Protein AF-A0A6P3C8M1-F1 (afdb_monomer)

Solvent-accessible surface area (backbone atoms only — not comparable to full-atom values): 4568 Å² total; per-residue (Å²): 140,61,71,45,80,48,76,45,80,47,60,82,64,35,72,74,43,76,71,34,35,36,40,74,44,43,86,67,45,80,40,70,35,98,85,61,54,51,78,47,79,51,64,82,83,78,42,36,33,31,34,35,24,36,68,60,63,91,90,67,80,60,79,30,30,42,33,34,39,18,41,79,52,94,59,26,70,79

Foldseek 3Di:
DDKDKDKDFDAAQDFFAWQFAAPQKDFDDWDDFPPDWDWDWDDPVRRTITIDTYDDPPPDDDRTMTIMMHDPDPRHRD

Organism: Burkholderia lata (strain ATCC 17760 / DSM 23089 / LMG 22485 / NCIMB 9086 / R18194 / 383) (NCBI:txid482957)

Secondary structure (DSSP, 8-state):
--EEEEEEE--TTEEEEEEEEBTTEEEEEEE--TT--EEEEEE-SSSEEEEEEE---TT-----EEEEEEESSTTB--

pLDDT: mean 83.71, std 9.43, range [57.09, 93.31]

Structure (mmCIF, N/CA/C/O backbone):
data_AF-A0A6P3C8M1-F1
#
_entry.id   AF-A0A6P3C8M1-F1
#
loop_
_atom_site.group_PDB
_atom_site.id
_atom_site.type_symbol
_atom_site.label_atom_id
_atom_site.label_alt_id
_atom_site.label_comp_id
_atom_site.label_asym_id
_atom_site.label_entity_id
_atom_site.label_seq_id
_atom_site.pdbx_PDB_ins_code
_atom_site.Cartn_x
_atom_site.Cartn_y
_atom_site.Cartn_z
_atom_site.occupancy
_atom_site.B_iso_or_equiv
_atom_site.auth_seq_id
_atom_site.auth_comp_id
_atom_site.auth_asym_id
_atom_site.auth_atom_id
_atom_site.pdbx_PDB_model_num
ATOM 1 N N . MET A 1 1 ? -23.014 7.194 12.449 1.00 67.62 1 MET A N 1
ATOM 2 C CA . 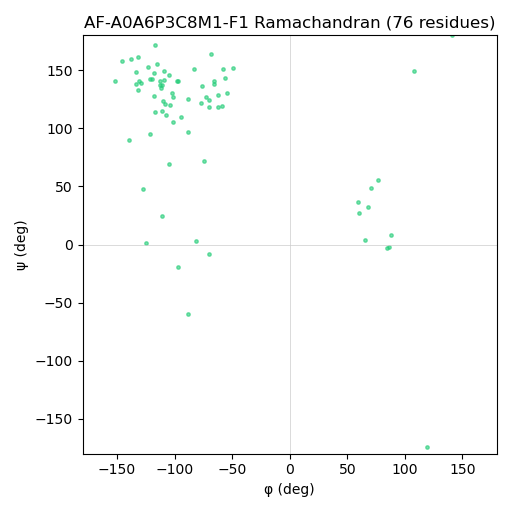MET A 1 1 ? -21.714 6.501 12.314 1.00 67.62 1 MET A CA 1
ATOM 3 C C . MET A 1 1 ? -20.752 7.463 11.647 1.00 67.62 1 MET A C 1
ATOM 5 O O . MET A 1 1 ? -21.166 8.115 10.697 1.00 67.62 1 MET A O 1
ATOM 9 N N . ALA A 1 2 ? -19.548 7.621 12.193 1.00 86.94 2 ALA A N 1
ATOM 10 C CA . ALA A 1 2 ? -18.536 8.539 11.673 1.00 86.94 2 ALA A CA 1
ATOM 11 C C . ALA A 1 2 ? -17.437 7.748 10.951 1.00 86.94 2 ALA A C 1
ATOM 13 O O . ALA A 1 2 ? -17.123 6.627 11.357 1.00 86.94 2 ALA A O 1
ATOM 14 N N . PHE A 1 3 ? -16.881 8.343 9.901 1.00 88.56 3 PHE A N 1
ATOM 15 C CA . PHE A 1 3 ? -15.818 7.766 9.085 1.00 88.56 3 PHE A CA 1
ATOM 16 C C . PHE A 1 3 ? -14.617 8.709 9.065 1.00 88.56 3 PHE A C 1
ATOM 18 O O . PHE A 1 3 ? -14.783 9.926 9.189 1.00 88.56 3 PHE A O 1
ATOM 25 N N . SER A 1 4 ? -13.433 8.144 8.877 1.00 89.81 4 SER A N 1
ATOM 26 C CA . SER A 1 4 ? -12.192 8.856 8.604 1.00 89.81 4 SER A CA 1
ATOM 27 C C . SER A 1 4 ? -11.683 8.498 7.212 1.00 89.81 4 SER A C 1
ATOM 29 O O . SER A 1 4 ? -12.004 7.445 6.653 1.00 89.81 4 SER A O 1
ATOM 31 N N . VAL A 1 5 ? -10.899 9.410 6.645 1.00 90.25 5 VAL A N 1
ATOM 32 C CA . VAL A 1 5 ? -10.154 9.181 5.411 1.00 90.25 5 VAL A CA 1
ATOM 33 C C . VAL A 1 5 ? -8.683 9.120 5.785 1.00 90.25 5 VAL A C 1
ATOM 35 O O . VAL A 1 5 ? -8.164 10.071 6.372 1.00 90.25 5 VAL A O 1
ATOM 38 N N . SER A 1 6 ? -8.031 8.019 5.435 1.00 88.75 6 SER A N 1
ATOM 39 C CA . SER A 1 6 ? -6.594 7.825 5.605 1.00 88.75 6 SER A CA 1
ATOM 40 C C . SER A 1 6 ? -5.929 7.778 4.238 1.00 88.75 6 SER A C 1
ATOM 42 O O . SER A 1 6 ? -6.412 7.104 3.325 1.00 88.75 6 SER A O 1
ATOM 44 N N . THR A 1 7 ? -4.817 8.495 4.101 1.00 89.44 7 THR A N 1
ATOM 45 C CA . THR A 1 7 ? -4.039 8.546 2.862 1.00 89.44 7 THR A CA 1
ATOM 46 C C . THR A 1 7 ? -2.648 7.993 3.115 1.00 89.44 7 THR A C 1
ATOM 48 O O . THR A 1 7 ? -1.952 8.459 4.015 1.00 89.44 7 THR A O 1
ATOM 51 N N . TYR A 1 8 ? -2.234 7.036 2.292 1.00 88.62 8 TYR A N 1
ATOM 52 C CA . TYR A 1 8 ? -0.946 6.365 2.399 1.00 88.62 8 TYR A CA 1
ATOM 53 C C . TYR A 1 8 ? -0.116 6.648 1.144 1.00 88.62 8 TYR A C 1
ATOM 55 O O . TYR A 1 8 ? -0.509 6.215 0.056 1.00 88.62 8 TYR A O 1
ATOM 63 N N . PRO A 1 9 ? 1.007 7.377 1.256 1.00 88.81 9 PRO A N 1
ATOM 64 C CA . PRO A 1 9 ? 1.934 7.535 0.145 1.00 88.81 9 PRO A CA 1
ATOM 65 C C . PRO A 1 9 ? 2.688 6.221 -0.074 1.00 88.81 9 PRO A C 1
ATOM 67 O O . PRO A 1 9 ? 3.281 5.687 0.862 1.00 88.81 9 PRO A O 1
ATOM 70 N N . VAL A 1 10 ? 2.685 5.704 -1.303 1.00 87.62 10 VAL A N 1
ATOM 71 C CA . VAL A 1 10 ? 3.393 4.461 -1.653 1.00 87.62 10 VAL A CA 1
ATOM 72 C C . VAL A 1 10 ? 4.402 4.747 -2.751 1.00 87.62 10 VAL A C 1
ATOM 74 O O . VAL A 1 10 ? 4.015 4.722 -3.917 1.00 87.62 10 VAL A O 1
ATOM 77 N N . PRO A 1 11 ? 5.681 5.004 -2.428 1.00 86.25 11 PRO A N 1
ATOM 78 C CA . PRO A 1 11 ? 6.674 5.460 -3.396 1.00 86.25 11 PRO A CA 1
ATOM 79 C C . PRO A 1 11 ? 6.721 4.615 -4.673 1.00 86.25 11 PRO A C 1
ATOM 81 O O . PRO A 1 11 ? 6.413 3.420 -4.670 1.00 86.25 11 PRO A O 1
ATOM 84 N N . VAL A 1 12 ? 7.116 5.234 -5.782 1.00 85.06 12 VAL A N 1
ATOM 85 C CA . VAL A 1 12 ? 7.319 4.521 -7.048 1.00 85.06 12 VAL A CA 1
ATOM 86 C C . VAL A 1 12 ? 8.319 3.375 -6.875 1.00 85.06 12 VAL A C 1
ATOM 88 O O . VAL A 1 12 ? 9.287 3.495 -6.126 1.00 85.06 12 VAL A O 1
ATOM 91 N N . ASN A 1 13 ? 8.078 2.262 -7.568 1.00 85.25 13 ASN A N 1
ATOM 92 C CA . ASN A 1 13 ? 8.895 1.044 -7.510 1.00 85.25 13 ASN A CA 1
ATOM 93 C C . ASN A 1 13 ? 9.004 0.416 -6.105 1.00 85.25 13 ASN A C 1
ATOM 95 O O . ASN A 1 13 ? 10.034 -0.151 -5.744 1.00 85.25 13 ASN A O 1
ATOM 99 N N . THR A 1 14 ? 7.919 0.472 -5.332 1.00 87.56 14 THR A N 1
ATOM 100 C CA . THR A 1 14 ? 7.804 -0.178 -4.020 1.00 87.56 14 THR A CA 1
ATOM 101 C C . THR A 1 14 ? 7.101 -1.529 -4.136 1.00 87.56 14 THR A C 1
ATOM 103 O O . THR A 1 14 ? 6.124 -1.669 -4.870 1.00 87.56 14 THR A O 1
ATOM 106 N N . VAL A 1 15 ? 7.559 -2.529 -3.382 1.00 90.88 15 VAL A N 1
ATOM 107 C CA . VAL A 1 15 ? 6.929 -3.855 -3.293 1.00 90.88 15 VAL A CA 1
ATOM 108 C C . VAL A 1 15 ? 6.787 -4.235 -1.825 1.00 90.88 15 VAL A C 1
ATOM 110 O O . VAL A 1 15 ? 7.739 -4.098 -1.060 1.00 90.88 15 VAL A O 1
ATOM 113 N N . GLY A 1 16 ? 5.609 -4.719 -1.438 1.00 92.50 16 GLY A N 1
ATOM 114 C CA . GLY A 1 16 ? 5.346 -5.241 -0.101 1.00 92.50 16 GLY A CA 1
ATOM 115 C C . GLY A 1 16 ? 5.365 -4.181 0.999 1.00 92.50 16 GLY A C 1
ATOM 116 O O . GLY A 1 16 ? 5.756 -4.483 2.124 1.00 92.50 16 GLY A O 1
ATOM 117 N N . MET A 1 17 ? 4.968 -2.942 0.699 1.00 92.19 17 MET A N 1
ATOM 118 C CA . MET A 1 17 ? 4.863 -1.907 1.727 1.00 92.19 17 MET A CA 1
ATOM 119 C C . MET A 1 17 ? 3.691 -2.213 2.648 1.00 92.19 17 MET A C 1
ATOM 121 O O . MET A 1 17 ? 2.542 -2.223 2.214 1.00 92.19 17 MET A O 1
ATOM 125 N N . TYR A 1 18 ? 3.984 -2.424 3.926 1.00 92.75 18 TYR A N 1
ATOM 126 C CA . TYR A 1 18 ? 2.961 -2.554 4.952 1.00 92.75 18 TYR A CA 1
ATOM 127 C C . TYR A 1 18 ? 2.291 -1.199 5.199 1.00 92.75 18 TYR A C 1
ATOM 129 O O . TYR A 1 18 ? 2.969 -0.213 5.492 1.00 92.75 18 TYR A O 1
ATOM 137 N N . LEU A 1 19 ? 0.966 -1.156 5.070 1.00 89.38 19 LEU A N 1
ATOM 138 C CA . LEU A 1 19 ? 0.175 0.059 5.270 1.00 89.38 19 LEU A CA 1
ATOM 139 C C . LEU A 1 19 ? -0.434 0.152 6.664 1.00 89.38 19 LEU A C 1
ATOM 141 O O . LEU A 1 19 ? -0.834 1.243 7.058 1.00 89.38 19 LEU A O 1
ATOM 145 N N . GLY A 1 20 ? -0.544 -0.973 7.377 1.00 91.12 20 GLY A N 1
ATOM 146 C CA . GLY A 1 20 ? -1.214 -1.016 8.670 1.00 91.12 20 GLY A CA 1
ATOM 147 C C . GLY A 1 20 ? -2.423 -1.942 8.734 1.00 91.12 20 GLY A C 1
ATOM 148 O O . GLY A 1 20 ? -2.761 -2.644 7.771 1.00 91.12 20 GLY A O 1
ATOM 149 N N . VAL A 1 21 ? -3.113 -1.898 9.872 1.00 91.12 21 VAL A N 1
ATOM 150 C CA . VAL A 1 21 ? -4.341 -2.669 10.114 1.00 91.12 21 VAL A CA 1
ATOM 151 C C . VAL A 1 21 ? -5.546 -1.859 9.644 1.00 91.12 21 VAL A C 1
ATOM 153 O O . VAL A 1 21 ? -5.771 -0.727 10.072 1.00 91.12 21 VAL A O 1
ATOM 156 N N . HIS A 1 22 ? -6.347 -2.454 8.768 1.00 90.56 22 HIS A N 1
ATOM 157 C CA . HIS A 1 22 ? -7.459 -1.804 8.077 1.00 90.56 22 HIS A CA 1
ATOM 158 C C . HIS A 1 22 ? -8.761 -2.597 8.249 1.00 90.56 22 HIS A C 1
ATOM 160 O O . HIS A 1 22 ? -9.490 -2.866 7.290 1.00 90.56 22 HIS A O 1
ATOM 166 N N . ALA A 1 23 ? -9.070 -2.990 9.488 1.00 86.88 23 ALA A N 1
ATOM 167 C CA . ALA A 1 23 ? -10.364 -3.590 9.786 1.00 86.88 23 ALA A CA 1
ATOM 168 C C . ALA A 1 23 ? -11.468 -2.544 9.573 1.00 86.88 23 ALA A C 1
ATOM 170 O O . ALA A 1 23 ? -11.318 -1.392 9.965 1.00 86.88 23 ALA A O 1
ATOM 171 N N . TYR A 1 24 ? -12.593 -2.931 8.966 1.00 89.81 24 TYR A N 1
ATOM 172 C CA . TYR A 1 24 ? -13.715 -2.011 8.704 1.00 89.81 24 TYR A CA 1
ATOM 173 C C . TYR A 1 24 ? -13.359 -0.811 7.807 1.00 89.81 24 TYR A C 1
ATOM 175 O O . TYR A 1 24 ? -13.992 0.247 7.889 1.00 89.81 24 TYR A O 1
ATOM 183 N N . CYS A 1 25 ? -12.357 -0.986 6.946 1.00 90.94 25 CYS A N 1
ATOM 184 C CA . CYS A 1 25 ? -11.970 -0.020 5.933 1.00 90.94 25 CYS A CA 1
ATOM 185 C C . CYS A 1 25 ? -12.340 -0.518 4.535 1.00 90.94 25 CYS A C 1
ATOM 187 O O . CYS A 1 25 ? -12.326 -1.714 4.247 1.00 90.94 25 CYS A O 1
ATOM 189 N N . SER A 1 26 ? -12.633 0.423 3.648 1.00 90.25 26 SER A N 1
ATOM 190 C CA . SER A 1 26 ? -12.817 0.181 2.221 1.00 90.25 26 SER A CA 1
ATOM 191 C C . SER A 1 26 ? -11.834 1.020 1.422 1.00 90.25 26 SER A C 1
ATOM 193 O O . SER A 1 26 ? -11.586 2.182 1.761 1.00 90.25 26 SER A O 1
ATOM 195 N N . LEU A 1 27 ? -11.319 0.448 0.336 1.00 89.50 27 LEU A N 1
ATOM 196 C CA . LEU A 1 27 ? -10.563 1.184 -0.671 1.00 89.50 27 LEU A CA 1
ATOM 197 C C . LEU A 1 27 ? -11.442 2.302 -1.238 1.00 89.50 27 LEU A C 1
ATOM 199 O O . LEU A 1 27 ? -12.509 2.039 -1.788 1.00 89.50 27 LEU A O 1
ATOM 203 N N . GLY A 1 28 ? -10.995 3.544 -1.074 1.00 88.12 28 GLY A N 1
ATOM 204 C CA . GLY A 1 28 ? -11.645 4.718 -1.640 1.00 88.12 28 GLY A CA 1
ATOM 205 C C . GLY A 1 28 ? -11.131 4.997 -3.046 1.00 88.12 28 GLY A C 1
ATOM 206 O O . GLY A 1 28 ? -11.895 4.991 -4.007 1.00 88.12 28 GLY A O 1
ATOM 207 N N . GLN A 1 29 ? -9.824 5.230 -3.173 1.00 86.06 29 GLN A N 1
ATOM 208 C CA . GLN A 1 29 ? -9.200 5.545 -4.455 1.00 86.06 29 GLN A CA 1
ATOM 209 C C . GLN A 1 29 ? -7.739 5.092 -4.494 1.00 86.06 29 GLN A C 1
ATOM 211 O O . GLN A 1 29 ? -6.994 5.28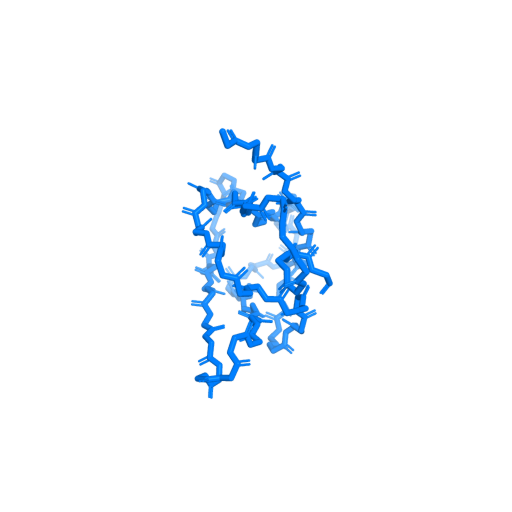9 -3.536 1.00 86.06 29 GLN A O 1
ATOM 216 N N . LEU A 1 30 ? -7.321 4.565 -5.646 1.00 84.88 30 LEU A N 1
ATOM 217 C CA . LEU A 1 30 ? -5.914 4.443 -6.018 1.00 84.88 30 LEU A CA 1
ATOM 218 C C . LEU A 1 30 ? -5.541 5.673 -6.848 1.00 84.88 30 LEU A C 1
ATOM 220 O O . LEU A 1 30 ? -6.035 5.866 -7.962 1.00 84.88 30 LEU A O 1
ATOM 224 N N . ARG A 1 31 ? -4.722 6.557 -6.286 1.00 78.56 31 ARG A N 1
ATOM 225 C CA . ARG A 1 31 ? -4.154 7.696 -7.005 1.00 78.56 31 ARG A CA 1
ATOM 226 C C . ARG A 1 31 ? -2.863 7.224 -7.649 1.00 78.56 31 ARG A C 1
ATOM 228 O O . ARG A 1 31 ? -1.823 7.166 -7.004 1.00 78.56 31 ARG A O 1
ATOM 235 N N . GLY A 1 32 ? -2.947 6.849 -8.920 1.00 71.56 32 GLY A N 1
ATOM 236 C CA . GLY A 1 32 ? -1.781 6.678 -9.782 1.00 71.56 32 GLY A CA 1
ATOM 237 C C . GLY A 1 32 ? -1.339 8.020 -10.366 1.00 71.56 32 GLY A C 1
ATOM 238 O O . GLY A 1 32 ? -2.153 8.924 -10.558 1.00 71.56 32 GLY A O 1
ATOM 239 N N . GLY A 1 33 ? -0.047 8.153 -10.652 1.00 65.25 33 GLY A N 1
ATOM 240 C CA . GLY A 1 33 ? 0.462 9.261 -11.458 1.00 65.25 33 GLY A CA 1
ATOM 241 C C . GLY A 1 33 ? 0.014 9.173 -12.923 1.00 65.25 33 GLY A C 1
ATOM 242 O O . GLY A 1 33 ? -0.417 8.116 -13.382 1.00 65.25 33 GLY A O 1
ATOM 243 N N . PRO A 1 34 ? 0.129 10.272 -13.685 1.00 57.09 34 PRO A N 1
ATOM 244 C CA . PRO A 1 34 ? -0.431 10.383 -15.034 1.00 57.09 34 PRO A CA 1
ATOM 245 C C . PRO A 1 34 ? 0.258 9.522 -16.110 1.00 57.09 34 PRO A C 1
ATOM 247 O O . PRO A 1 34 ? -0.211 9.507 -17.245 1.00 57.09 34 PRO A O 1
ATOM 250 N N . GLN A 1 35 ? 1.387 8.868 -15.812 1.00 59.56 35 GLN A N 1
ATOM 251 C CA . GLN A 1 35 ? 2.362 8.444 -16.834 1.00 59.56 35 GLN A CA 1
ATOM 252 C C . GLN A 1 35 ? 2.717 6.947 -16.846 1.00 59.56 35 GLN A C 1
ATOM 254 O O . GLN A 1 35 ? 3.494 6.526 -17.706 1.00 59.56 35 GLN A O 1
ATOM 259 N N . GLY A 1 36 ? 2.113 6.135 -15.97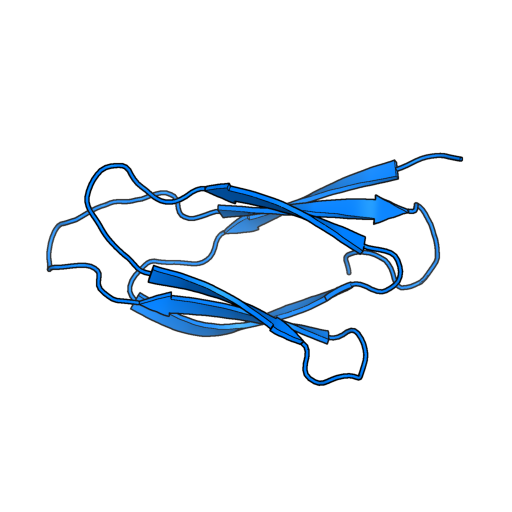8 1.00 65.62 36 GLY A N 1
ATOM 260 C CA . GLY A 1 36 ? 2.353 4.691 -15.929 1.00 65.62 36 GLY A CA 1
ATOM 261 C C . GLY A 1 36 ? 2.396 4.155 -14.503 1.00 65.62 36 GLY A C 1
ATOM 262 O O . GLY A 1 36 ? 2.208 4.910 -13.557 1.00 65.62 36 GLY A O 1
ATOM 263 N N . GLY A 1 37 ? 2.608 2.846 -14.370 1.00 75.06 37 GLY A N 1
ATOM 264 C CA . GLY A 1 37 ? 2.687 2.145 -13.089 1.00 75.06 37 GLY A CA 1
ATOM 265 C C . GLY A 1 37 ? 1.480 1.256 -12.791 1.00 75.06 37 GLY A C 1
ATOM 266 O O . GLY A 1 37 ? 0.351 1.533 -13.194 1.00 75.06 37 GLY A O 1
ATOM 267 N N . PHE A 1 38 ? 1.732 0.174 -12.060 1.00 83.25 38 PHE A N 1
ATOM 268 C CA . PHE A 1 38 ? 0.722 -0.715 -11.503 1.00 83.25 38 PHE A CA 1
ATOM 269 C C . PHE A 1 38 ? 0.713 -0.557 -9.988 1.00 83.25 38 PHE A C 1
ATOM 271 O O . PHE A 1 38 ? 1.693 -0.879 -9.312 1.00 83.25 38 PHE A O 1
ATOM 278 N N . GLN A 1 39 ? -0.410 -0.057 -9.478 1.00 85.06 39 GLN A N 1
ATOM 279 C CA . GLN A 1 39 ? -0.694 0.019 -8.053 1.00 85.06 39 GLN A CA 1
ATOM 280 C C . GLN A 1 39 ? -1.658 -1.096 -7.670 1.00 85.06 39 GLN A C 1
ATOM 282 O O . GLN A 1 39 ? -2.702 -1.270 -8.298 1.00 85.06 39 GLN A O 1
ATOM 287 N N . GLU A 1 40 ? -1.309 -1.823 -6.622 1.00 87.88 40 GLU A N 1
ATOM 288 C CA . GLU A 1 40 ? -2.103 -2.914 -6.079 1.00 87.88 40 GLU A CA 1
ATOM 289 C C . GLU A 1 40 ? -2.172 -2.770 -4.561 1.00 87.88 40 GLU A C 1
ATOM 291 O O . GLU A 1 40 ? -1.162 -2.497 -3.909 1.00 87.88 40 GLU A O 1
ATOM 296 N N . ILE A 1 41 ? -3.366 -3.001 -4.014 1.00 89.69 41 ILE A N 1
ATOM 297 C CA . ILE A 1 41 ? -3.552 -3.310 -2.600 1.00 89.69 41 ILE A CA 1
ATOM 298 C C . ILE A 1 41 ? -3.982 -4.748 -2.462 1.00 89.69 41 ILE A C 1
ATOM 300 O O . ILE A 1 41 ? -4.887 -5.210 -3.158 1.00 89.69 41 ILE A O 1
ATOM 304 N N . PHE A 1 42 ? -3.393 -5.405 -1.479 1.00 91.31 42 PHE A N 1
ATOM 305 C CA . PHE A 1 42 ? -3.770 -6.740 -1.080 1.00 91.31 42 PHE A CA 1
ATOM 306 C C . PHE A 1 42 ? -3.794 -6.852 0.442 1.00 91.31 42 PHE A C 1
ATOM 308 O O . PHE A 1 42 ? -3.220 -6.040 1.173 1.00 91.31 42 PHE A O 1
ATOM 315 N N . THR A 1 43 ? -4.507 -7.867 0.918 1.00 90.31 43 THR A N 1
ATOM 316 C CA . THR A 1 43 ? -4.577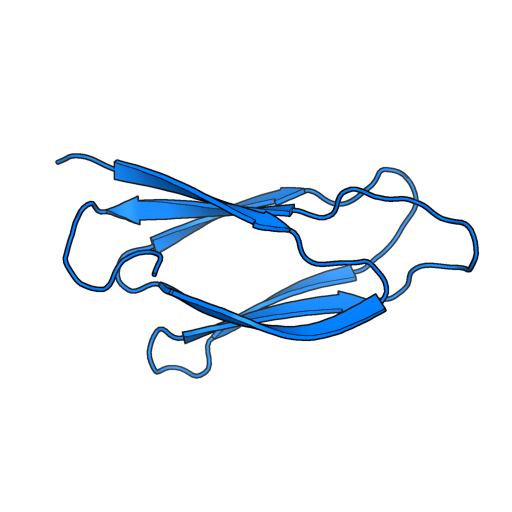 -8.220 2.333 1.00 90.31 43 THR A CA 1
ATOM 317 C C . THR A 1 43 ? -4.009 -9.612 2.546 1.00 90.31 43 THR A C 1
ATOM 319 O O . THR A 1 43 ? -4.145 -10.483 1.689 1.00 90.31 43 THR A O 1
ATOM 322 N N . ASP A 1 44 ? -3.398 -9.831 3.704 1.00 91.50 44 ASP A N 1
ATOM 323 C CA . ASP A 1 44 ? -2.930 -11.147 4.147 1.00 91.50 44 ASP A CA 1
ATOM 324 C C . ASP A 1 44 ? -4.044 -12.014 4.770 1.00 91.50 44 ASP A C 1
ATOM 326 O O . ASP A 1 44 ? -3.781 -13.117 5.247 1.00 91.50 44 ASP A O 1
ATOM 330 N N . GLY A 1 45 ? -5.289 -11.524 4.789 1.00 88.06 45 GLY A N 1
ATOM 331 C CA . GLY A 1 45 ? -6.433 -12.195 5.413 1.00 88.06 45 GLY A CA 1
ATOM 332 C C . GLY A 1 45 ? -6.597 -11.916 6.913 1.00 88.06 45 GLY A C 1
ATOM 333 O O . GLY A 1 45 ? -7.582 -12.360 7.497 1.00 88.06 45 GLY A O 1
ATOM 334 N N . TRP A 1 46 ? -5.696 -11.142 7.528 1.00 90.00 46 TRP A N 1
ATOM 335 C CA . TRP A 1 46 ? -5.720 -10.755 8.947 1.00 90.00 46 TRP A CA 1
ATOM 336 C C . TRP A 1 46 ? -6.024 -9.264 9.148 1.00 90.00 46 TRP A C 1
ATOM 338 O O . TRP A 1 46 ? -5.682 -8.679 10.173 1.00 90.00 46 TRP A O 1
ATOM 348 N N . ASN A 1 47 ? -6.697 -8.642 8.175 1.00 89.19 47 ASN A N 1
ATOM 349 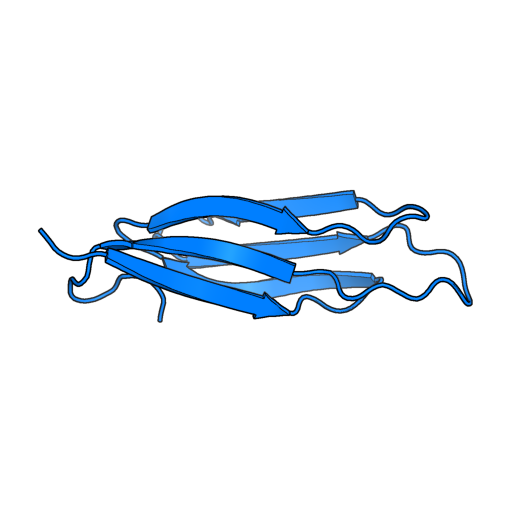C CA . ASN A 1 47 ? -6.966 -7.199 8.085 1.00 89.19 47 ASN A CA 1
ATOM 350 C C . ASN A 1 47 ? -5.722 -6.318 7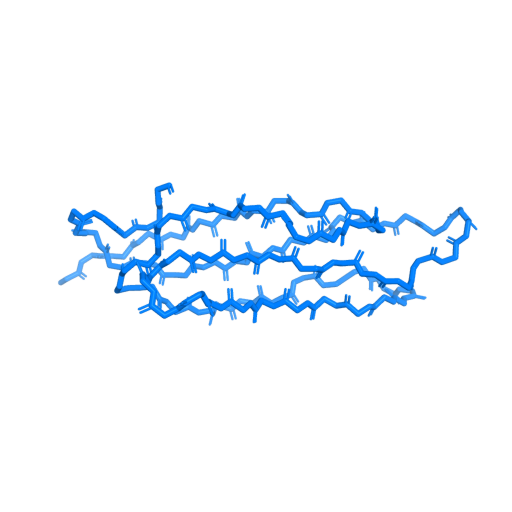.901 1.00 89.19 47 ASN A C 1
ATOM 352 O O . ASN A 1 47 ? -5.857 -5.096 7.847 1.00 89.19 47 ASN A O 1
ATOM 356 N N . ASN A 1 48 ? -4.531 -6.897 7.757 1.00 92.00 48 ASN A N 1
ATOM 357 C CA . ASN A 1 48 ? -3.352 -6.133 7.382 1.00 92.00 48 ASN A CA 1
ATOM 358 C C . ASN A 1 48 ? -3.421 -5.814 5.899 1.00 92.00 48 ASN A C 1
ATOM 360 O O . ASN A 1 48 ? -3.756 -6.681 5.083 1.00 92.00 48 ASN A O 1
ATOM 364 N N . TRP A 1 49 ? -3.101 -4.574 5.554 1.00 92.50 49 TRP A N 1
ATOM 365 C CA . TRP A 1 49 ? -3.031 -4.136 4.170 1.00 92.50 49 TRP A CA 1
ATOM 366 C C . TRP A 1 49 ? -1.597 -3.885 3.757 1.00 92.50 49 TRP A C 1
ATOM 368 O O . TRP A 1 49 ? -0.768 -3.387 4.520 1.00 92.50 49 TRP A O 1
ATOM 378 N N . TRP A 1 50 ? -1.333 -4.271 2.521 1.00 93.31 50 TRP A N 1
ATOM 379 C CA . TR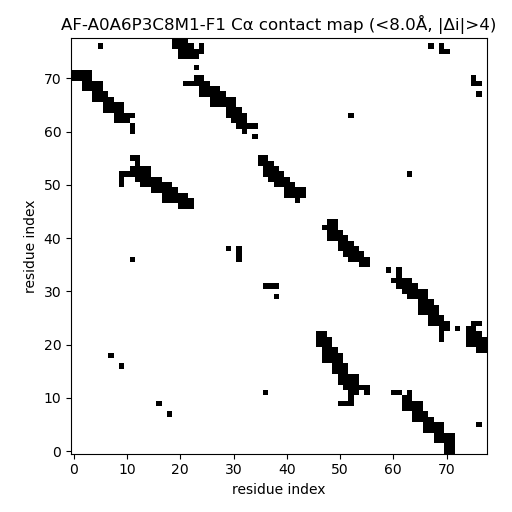P A 1 50 ? -0.034 -4.217 1.894 1.00 93.31 50 TRP A CA 1
ATOM 380 C C . TRP A 1 50 ? -0.203 -3.604 0.511 1.00 93.31 50 TRP A C 1
ATOM 382 O O . TRP A 1 50 ? -1.248 -3.767 -0.127 1.00 93.31 50 TRP A O 1
ATOM 392 N N . ALA A 1 51 ? 0.823 -2.897 0.056 1.00 91.69 51 ALA A N 1
ATOM 393 C CA . ALA A 1 51 ? 0.804 -2.224 -1.226 1.00 91.69 51 ALA A CA 1
ATOM 394 C C . ALA A 1 51 ? 2.026 -2.545 -2.075 1.00 91.69 51 ALA A C 1
ATOM 396 O O . ALA A 1 51 ? 3.168 -2.550 -1.603 1.00 91.69 51 ALA A O 1
ATOM 397 N N . ASN A 1 52 ? 1.753 -2.732 -3.361 1.00 89.81 52 ASN A N 1
ATOM 398 C CA . ASN A 1 52 ? 2.748 -2.734 -4.415 1.00 89.81 52 ASN A CA 1
ATOM 399 C C . ASN A 1 52 ? 2.512 -1.517 -5.301 1.00 89.81 52 ASN A C 1
ATOM 401 O O . ASN A 1 52 ? 1.378 -1.167 -5.630 1.00 89.81 52 ASN A O 1
ATOM 405 N N . ASN A 1 53 ? 3.600 -0.894 -5.720 1.00 87.56 53 ASN A N 1
ATOM 406 C CA . ASN A 1 53 ? 3.591 0.167 -6.698 1.00 87.56 53 ASN A CA 1
ATOM 407 C C . ASN A 1 53 ? 4.776 -0.023 -7.639 1.00 87.56 53 ASN A C 1
ATOM 409 O O . ASN A 1 53 ? 5.880 0.448 -7.379 1.00 87.56 53 ASN A O 1
ATOM 413 N N . THR A 1 54 ? 4.557 -0.762 -8.717 1.00 84.81 54 THR A N 1
ATOM 414 C CA . THR A 1 54 ? 5.620 -1.222 -9.620 1.00 84.81 54 THR A CA 1
ATOM 415 C C . THR A 1 54 ? 5.448 -0.640 -11.017 1.00 84.81 54 THR A C 1
ATOM 417 O O . THR A 1 54 ? 4.425 -0.031 -11.313 1.00 84.81 54 THR A O 1
ATOM 420 N N . TYR A 1 55 ? 6.442 -0.841 -11.886 1.00 74.38 55 TYR A N 1
ATOM 421 C CA . TYR A 1 55 ? 6.413 -0.422 -13.292 1.00 74.38 55 TYR A CA 1
ATOM 422 C C . TYR A 1 55 ? 6.500 1.100 -13.507 1.00 74.38 55 TYR A C 1
ATOM 424 O O . TYR A 1 55 ? 5.735 1.679 -14.275 1.00 74.38 55 TYR A O 1
ATOM 432 N N . TRP A 1 56 ? 7.465 1.749 -12.853 1.00 76.75 56 TRP A N 1
ATOM 433 C CA . TRP A 1 56 ? 7.802 3.150 -13.110 1.00 76.75 56 TRP A CA 1
ATOM 434 C C . TRP A 1 56 ? 9.144 3.239 -13.843 1.00 76.75 56 TRP A C 1
ATOM 436 O O . TRP A 1 56 ? 10.171 2.907 -13.243 1.00 76.75 56 TRP A O 1
ATOM 446 N N . PRO A 1 57 ? 9.161 3.654 -15.125 1.00 75.06 57 PRO A N 1
ATOM 447 C CA . PRO A 1 57 ? 10.389 3.955 -15.854 1.00 75.06 57 PRO A CA 1
ATOM 448 C C . PRO A 1 57 ? 11.212 5.045 -15.159 1.00 75.06 57 PRO A C 1
ATOM 450 O O . PRO A 1 57 ? 10.651 5.946 -14.529 1.00 75.06 57 PRO A O 1
ATOM 453 N N . ASP A 1 58 ? 12.535 5.002 -15.325 1.00 70.31 58 ASP A N 1
ATOM 454 C CA . ASP A 1 58 ? 13.437 6.005 -14.755 1.00 70.31 58 ASP A CA 1
ATOM 455 C C . ASP A 1 58 ? 13.037 7.431 -15.167 1.00 70.31 58 ASP A C 1
ATOM 457 O O . ASP A 1 58 ? 12.816 7.730 -16.342 1.00 70.31 58 ASP A O 1
ATOM 461 N N . GLY A 1 59 ? 12.939 8.323 -14.178 1.00 64.88 59 GLY A N 1
ATOM 462 C CA . GLY A 1 59 ? 12.574 9.728 -14.376 1.00 64.88 59 GLY A CA 1
ATOM 463 C C . GLY A 1 59 ? 11.071 10.017 -14.428 1.00 64.88 59 GLY A C 1
ATOM 464 O O . GLY A 1 59 ? 10.697 11.190 -14.494 1.00 64.88 59 GLY A O 1
ATOM 465 N N . GLN A 1 60 ? 10.199 9.003 -14.350 1.00 67.62 60 GLN A N 1
ATOM 466 C CA . GLN A 1 60 ? 8.778 9.245 -14.111 1.00 67.62 60 GLN A CA 1
ATOM 467 C C . GLN A 1 60 ? 8.535 9.559 -12.637 1.00 67.62 60 GLN A C 1
ATOM 469 O O . GLN A 1 60 ? 8.839 8.765 -11.747 1.00 67.62 60 GLN A O 1
ATOM 474 N N . TRP A 1 61 ? 7.968 10.735 -12.387 1.00 60.84 61 TRP A N 1
ATOM 475 C CA . TRP A 1 61 ? 7.518 11.129 -11.065 1.00 60.84 61 TRP A CA 1
ATOM 476 C C . TRP A 1 61 ? 6.018 10.878 -10.950 1.00 60.84 61 TRP A C 1
ATOM 478 O O . TRP A 1 61 ? 5.234 11.139 -11.863 1.00 60.84 61 TRP A O 1
ATOM 488 N N . ALA A 1 62 ? 5.614 10.403 -9.785 1.00 68.31 62 ALA A N 1
ATOM 489 C CA . ALA A 1 62 ? 4.231 10.395 -9.372 1.00 68.31 62 ALA A CA 1
ATOM 490 C C . ALA A 1 62 ? 4.171 10.618 -7.870 1.00 68.31 62 ALA A C 1
ATOM 492 O O . ALA A 1 62 ? 5.134 10.327 -7.162 1.00 68.31 62 ALA A O 1
ATOM 493 N N . ASP A 1 63 ? 3.018 11.085 -7.404 1.00 74.38 63 ASP A N 1
ATOM 494 C CA . ASP A 1 63 ? 2.631 11.050 -5.993 1.00 74.38 63 ASP A CA 1
ATOM 495 C C . ASP A 1 63 ? 1.582 9.936 -5.802 1.00 74.38 63 ASP A C 1
ATOM 497 O O . ASP A 1 63 ? 0.384 10.210 -5.680 1.00 74.38 63 ASP A O 1
ATOM 501 N N . PRO A 1 64 ? 1.999 8.661 -5.934 1.00 79.94 64 PRO A N 1
ATOM 502 C CA . PRO A 1 64 ? 1.132 7.508 -5.775 1.00 79.94 64 PRO A CA 1
ATOM 503 C C . PRO A 1 64 ? 0.573 7.452 -4.355 1.00 79.94 64 PRO A C 1
ATOM 505 O O . PRO A 1 64 ? 1.317 7.313 -3.381 1.00 79.94 64 PRO A O 1
ATOM 508 N N . GLN A 1 65 ? -0.748 7.536 -4.240 1.00 87.06 65 GLN A N 1
ATOM 509 C CA . GLN A 1 65 ? -1.424 7.524 -2.951 1.00 87.06 65 GLN A CA 1
ATOM 510 C C . GLN A 1 65 ? -2.565 6.528 -2.940 1.00 87.06 65 GLN A C 1
ATOM 512 O O . GLN A 1 65 ? -3.360 6.426 -3.872 1.00 87.06 65 GLN A O 1
ATOM 517 N N . ILE A 1 66 ? -2.694 5.862 -1.811 1.00 88.00 66 ILE A N 1
ATOM 518 C CA . ILE A 1 66 ? -3.837 5.029 -1.496 1.00 88.00 66 ILE A CA 1
ATOM 519 C C . ILE A 1 66 ? -4.723 5.818 -0.558 1.00 88.00 66 ILE A C 1
ATOM 521 O O . ILE A 1 66 ? -4.267 6.278 0.485 1.00 88.00 66 ILE A O 1
ATOM 525 N N . VAL A 1 67 ? -5.996 5.932 -0.910 1.00 89.88 67 VAL A N 1
ATOM 526 C CA . VAL A 1 67 ? -7.010 6.534 -0.052 1.00 89.88 67 VAL A CA 1
ATOM 527 C C . VAL A 1 67 ? -7.915 5.428 0.468 1.00 89.88 67 VAL A C 1
ATOM 529 O O . VAL A 1 67 ? -8.558 4.727 -0.319 1.00 89.88 67 VAL A O 1
ATOM 532 N N . ALA A 1 68 ? -7.975 5.288 1.787 1.00 90.94 68 ALA A N 1
ATOM 533 C CA . ALA A 1 68 ? -8.854 4.365 2.484 1.00 90.94 68 ALA A CA 1
ATOM 534 C C . ALA A 1 68 ? -9.900 5.142 3.284 1.00 90.94 68 ALA A C 1
ATOM 536 O O . ALA A 1 68 ? -9.584 6.118 3.963 1.00 90.94 68 ALA A O 1
ATOM 537 N N . ASN A 1 69 ? -11.144 4.676 3.226 1.00 92.38 69 ASN A N 1
ATOM 538 C CA . ASN A 1 69 ? -12.221 5.179 4.068 1.00 92.38 69 ASN A CA 1
ATOM 539 C C . ASN A 1 69 ? -12.480 4.152 5.166 1.00 92.38 69 ASN A C 1
ATOM 541 O O . ASN A 1 69 ? -12.816 3.006 4.864 1.00 92.38 69 ASN A O 1
ATOM 545 N N . CYS A 1 70 ? -12.331 4.559 6.419 1.00 91.56 70 CYS A N 1
ATOM 546 C CA . CYS A 1 70 ? -12.408 3.679 7.578 1.00 91.56 70 CYS A CA 1
ATOM 547 C C . CYS A 1 70 ? -13.541 4.108 8.510 1.00 91.56 70 CYS A C 1
ATOM 549 O O . CYS A 1 70 ? -13.806 5.298 8.688 1.00 91.56 70 CYS A O 1
ATOM 551 N N . LEU A 1 71 ? -14.235 3.141 9.111 1.00 91.00 71 LEU A N 1
ATOM 552 C CA . LEU A 1 71 ? -15.130 3.423 10.235 1.00 91.00 71 LEU A CA 1
ATOM 553 C C . LEU A 1 71 ? -14.309 3.897 11.439 1.00 91.00 71 LEU A C 1
ATOM 555 O O . LEU A 1 71 ? -13.262 3.330 11.721 1.00 91.00 71 LEU A O 1
ATOM 559 N N . ASN A 1 72 ? -14.804 4.878 12.199 1.00 88.31 72 ASN A N 1
ATOM 560 C CA . ASN A 1 72 ? -14.139 5.332 13.428 1.00 88.31 72 ASN A CA 1
ATOM 561 C C . ASN A 1 72 ? -14.337 4.315 14.570 1.00 88.31 72 ASN A C 1
ATOM 563 O O . ASN A 1 72 ? -15.115 4.542 15.498 1.00 88.31 72 ASN A O 1
ATOM 567 N N . LEU A 1 73 ? -13.660 3.171 14.466 1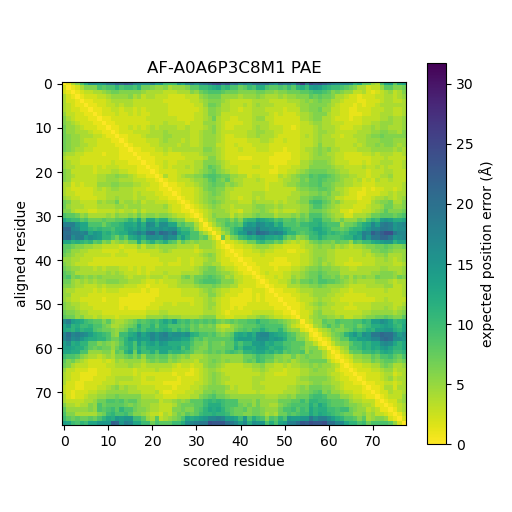.00 86.81 73 LEU A N 1
ATOM 568 C CA . LEU A 1 73 ? -13.678 2.038 15.389 1.00 86.81 73 LEU A CA 1
ATOM 569 C C . LEU A 1 73 ? -12.239 1.609 15.711 1.00 86.81 73 LEU A C 1
ATOM 571 O O . LEU A 1 73 ? -11.300 1.919 14.980 1.00 86.81 73 LEU A O 1
ATOM 575 N N . ALA A 1 74 ? -12.054 0.872 16.806 1.00 81.44 74 ALA A N 1
ATOM 576 C CA . ALA A 1 74 ? -10.741 0.339 17.155 1.00 81.44 74 ALA A CA 1
ATOM 577 C C . ALA A 1 74 ? -10.233 -0.634 16.069 1.00 81.44 74 ALA A C 1
ATOM 579 O O . ALA A 1 74 ? -10.942 -1.568 15.696 1.00 81.44 74 ALA A O 1
ATOM 580 N N . GLY A 1 75 ? -9.002 -0.416 15.589 1.00 77.50 75 GLY A N 1
ATOM 581 C CA . GLY A 1 75 ? -8.351 -1.252 14.569 1.00 77.50 75 GLY A CA 1
ATOM 582 C C . GLY A 1 75 ? -8.625 -0.860 13.110 1.00 77.50 75 GLY A C 1
ATOM 583 O O . GLY A 1 75 ? -8.248 -1.608 12.210 1.00 77.50 75 GLY A O 1
ATOM 584 N N . ALA A 1 76 ? -9.275 0.282 12.868 1.00 80.81 76 ALA A N 1
ATOM 585 C CA . ALA A 1 76 ? -9.588 0.777 11.532 1.00 80.81 76 ALA A CA 1
ATOM 586 C C . ALA A 1 76 ? -8.618 1.891 11.093 1.00 80.81 76 ALA A C 1
ATOM 588 O O . ALA A 1 76 ? -8.731 3.025 11.556 1.00 80.81 76 ALA A O 1
ATOM 589 N N . GLY A 1 77 ? -7.682 1.567 10.193 1.00 70.31 77 GLY A N 1
ATOM 590 C CA . GLY A 1 77 ? -6.784 2.533 9.548 1.00 70.31 77 GLY A CA 1
ATOM 591 C C . GLY A 1 77 ? -5.652 3.004 10.461 1.00 70.31 77 GLY A C 1
ATOM 592 O O . GLY A 1 77 ? -5.526 4.206 10.697 1.00 70.31 77 GLY A O 1
ATOM 593 N N . ALA A 1 78 ? -4.875 2.049 10.987 1.00 63.00 78 ALA A N 1
ATOM 594 C CA . ALA A 1 78 ? -3.797 2.253 11.962 1.00 63.00 78 ALA A CA 1
ATOM 595 C C . ALA A 1 78 ? -2.419 1.896 11.403 1.00 63.00 78 ALA A C 1
ATOM 597 O O . ALA A 1 78 ? -2.290 0.753 10.907 1.00 63.00 78 ALA A O 1
#

Mean predicted aligned error: 5.37 Å

Sequence (78 aa):
MAFSVSTYPVPVNTVGMYLGVHAYCSLGQLRGGPQGGFQEIFTDGWNNWWANNTYWPDGQWADPQIVANCLNLAGAGA

Radius of gyration: 12.97 Å; Cα contacts (8 Å, |Δi|>4): 18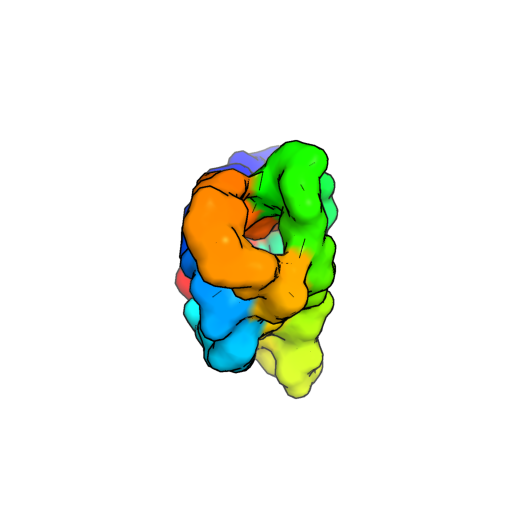7; chains: 1; bounding box: 35×23×34 Å

Nearest PDB structures (foldseek):
  4pee-assembly4_D  TM=4.645E-01  e=9.389E+00  Bacteroides thetaiotaomicron VPI-5482
  4q56-assembly1_A  TM=2.383E-01  e=3.994E+00  Cornu aspersum